Protein AF-A0A9Q7R6M8-F1 (afdb_monomer)

pLDDT: mean 87.42, std 13.55, range [37.91, 98.31]

Sequence (94 aa):
MNTPETAAHYVPLKSNISRPGVFFINANASPEALHEAAEQRMRTAANLLETLCCLNFSHGDVKDIPHIIDVLYVLTQDGCDLLEAAKWRAAAEA

Radius of gyration: 17.21 Å; Cα contacts (8 Å, |Δi|>4): 84; chains: 1; bounding box: 46×25×46 Å

Nearest PDB structures (foldseek):
  2q13-assembly1_A-2  TM=6.723E-01  e=6.798E+00  Homo sapiens
  7nk7-assembly1_G  TM=5.580E-01  e=6.394E+00  Mycolicibacterium smegmatis MC2 155

Structure (mmCIF, N/CA/C/O backbone):
data_AF-A0A9Q7R6M8-F1
#
_entry.id   AF-A0A9Q7R6M8-F1
#
loop_
_atom_site.group_PDB
_atom_site.id
_atom_site.type_symbol
_atom_site.label_atom_id
_atom_site.label_alt_id
_atom_site.label_comp_id
_atom_site.label_asym_id
_atom_site.label_entity_id
_atom_site.label_seq_id
_atom_site.pdbx_PDB_ins_code
_atom_site.Cartn_x
_atom_site.Cartn_y
_atom_site.Cartn_z
_atom_site.occupancy
_atom_site.B_iso_or_equiv
_atom_site.auth_seq_id
_atom_site.auth_comp_id
_atom_site.auth_asym_id
_atom_site.auth_atom_id
_atom_site.pdbx_PDB_model_num
ATOM 1 N N . MET A 1 1 ? -27.151 -19.962 23.558 1.00 37.91 1 MET A N 1
ATOM 2 C CA . MET A 1 1 ? -26.046 -19.019 23.829 1.00 37.91 1 MET A CA 1
ATOM 3 C C . MET A 1 1 ? -25.617 -18.459 22.489 1.00 37.91 1 MET A C 1
ATOM 5 O O . MET A 1 1 ? -24.878 -19.127 21.787 1.00 37.91 1 MET A O 1
ATOM 9 N N . ASN A 1 2 ? -26.158 -17.303 22.102 1.00 43.22 2 ASN A N 1
ATOM 10 C CA . ASN A 1 2 ? -25.798 -16.627 20.857 1.00 43.22 2 ASN A CA 1
ATOM 11 C C . ASN A 1 2 ? -24.981 -15.402 21.262 1.00 43.22 2 ASN A C 1
ATOM 13 O O . ASN A 1 2 ? -25.546 -14.363 21.592 1.00 43.22 2 ASN A O 1
ATOM 17 N N . THR A 1 3 ? -23.664 -15.551 21.352 1.00 49.09 3 THR A N 1
ATOM 18 C CA . THR A 1 3 ? -22.769 -14.393 21.367 1.00 49.09 3 THR A CA 1
ATOM 19 C C . THR A 1 3 ? -22.899 -13.705 20.010 1.00 49.09 3 THR A C 1
ATOM 21 O O . THR A 1 3 ? -22.843 -14.407 19.000 1.00 49.09 3 THR A O 1
ATOM 24 N N . PRO A 1 4 ? -23.108 -12.379 19.944 1.00 53.50 4 PRO A N 1
ATOM 25 C CA . PRO A 1 4 ? -23.042 -11.684 18.673 1.00 53.50 4 PRO A CA 1
ATOM 26 C C . PRO A 1 4 ? -21.596 -11.816 18.198 1.00 53.50 4 PRO A C 1
ATOM 28 O O . PRO A 1 4 ? -20.694 -11.240 18.802 1.00 53.50 4 PRO A O 1
ATOM 31 N N . GLU A 1 5 ? -21.352 -12.630 17.171 1.00 56.97 5 GLU A N 1
ATOM 32 C CA . GLU A 1 5 ? -20.136 -12.489 16.379 1.00 56.97 5 GLU A CA 1
ATOM 33 C C . GLU A 1 5 ? -20.099 -11.028 15.949 1.00 56.97 5 GLU A C 1
ATOM 35 O O . GLU A 1 5 ? -20.995 -10.560 15.244 1.00 56.97 5 GLU A O 1
ATOM 40 N N . THR A 1 6 ? -19.124 -10.276 16.450 1.00 58.97 6 THR A N 1
ATOM 41 C CA . THR A 1 6 ? -18.864 -8.910 16.012 1.00 58.97 6 THR A CA 1
ATOM 42 C C . THR A 1 6 ? -18.646 -8.982 14.506 1.00 58.97 6 THR A C 1
ATOM 44 O O . THR A 1 6 ? -17.579 -9.407 14.068 1.00 58.97 6 THR A O 1
ATOM 47 N N . ALA A 1 7 ? -19.682 -8.679 13.716 1.00 68.50 7 ALA A N 1
ATOM 48 C CA . ALA A 1 7 ? -19.657 -8.873 12.274 1.00 68.50 7 ALA A CA 1
ATOM 49 C C . ALA A 1 7 ? -18.399 -8.201 11.717 1.00 68.50 7 ALA A C 1
ATOM 51 O O . ALA A 1 7 ? -18.162 -7.012 11.955 1.00 68.50 7 ALA A O 1
ATOM 52 N N . ALA A 1 8 ? -17.543 -8.988 11.067 1.00 70.81 8 ALA A N 1
ATOM 53 C CA . ALA A 1 8 ? -16.274 -8.501 10.561 1.00 70.81 8 ALA A CA 1
ATOM 54 C C . ALA A 1 8 ? -16.528 -7.336 9.593 1.00 70.81 8 ALA A C 1
ATOM 56 O O . ALA A 1 8 ? -17.232 -7.480 8.591 1.00 70.81 8 ALA A O 1
ATOM 57 N N . HIS A 1 9 ? -15.999 -6.159 9.928 1.00 87.25 9 HIS A N 1
ATOM 58 C CA . HIS A 1 9 ? -16.178 -4.960 9.124 1.00 87.25 9 HIS A CA 1
ATOM 59 C C . HIS A 1 9 ? -15.127 -4.954 8.013 1.00 87.25 9 HIS A C 1
ATOM 61 O O . HIS A 1 9 ? -13.987 -4.541 8.222 1.00 87.25 9 HIS A O 1
ATOM 67 N N . TYR A 1 10 ? -15.497 -5.462 6.839 1.00 92.50 10 TYR A N 1
ATOM 68 C CA . TYR A 1 10 ? -14.613 -5.504 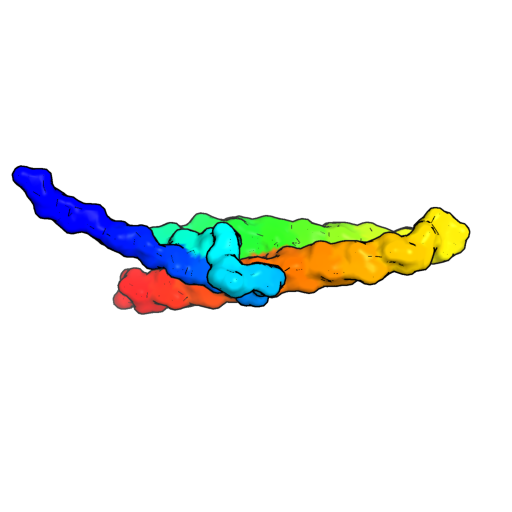5.679 1.00 92.50 10 TYR A CA 1
ATOM 69 C C . TYR A 1 10 ? -14.778 -4.262 4.808 1.00 92.50 10 TYR A C 1
ATOM 71 O O . TYR A 1 10 ? -15.876 -3.958 4.342 1.00 92.50 10 T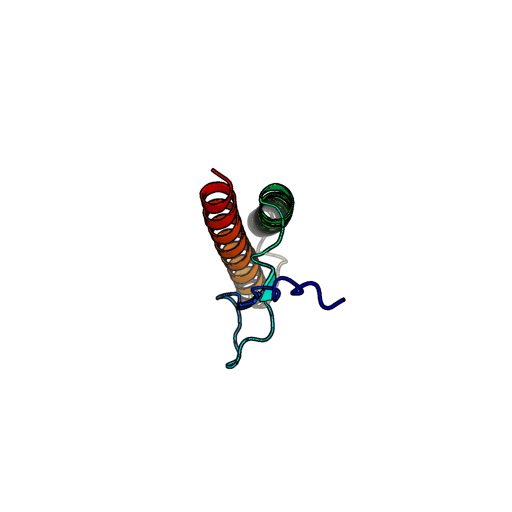YR A O 1
ATOM 79 N N . VAL A 1 11 ? -13.671 -3.565 4.552 1.00 92.56 11 VAL A N 1
ATOM 80 C CA . VAL A 1 11 ? -13.634 -2.371 3.697 1.00 92.56 11 VAL A CA 1
ATOM 81 C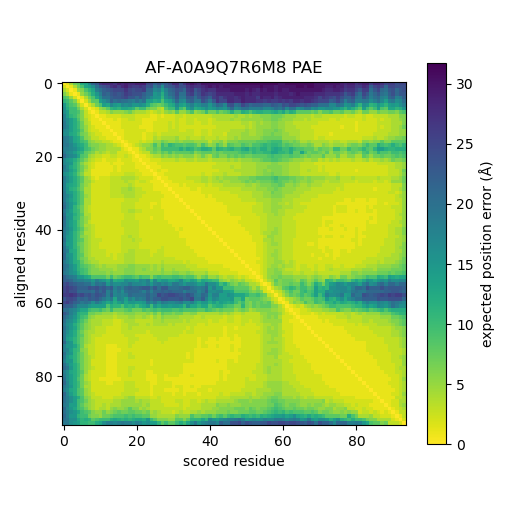 C . VAL A 1 11 ? -12.858 -2.704 2.423 1.00 92.56 11 VAL A C 1
ATOM 83 O O . VAL A 1 11 ? -11.732 -3.186 2.530 1.00 92.56 11 VAL A O 1
ATOM 86 N N . PRO A 1 12 ? -13.419 -2.499 1.218 1.00 95.00 12 PRO A N 1
ATOM 87 C CA . PRO A 1 12 ? -12.706 -2.798 -0.019 1.00 95.00 12 PRO A CA 1
ATOM 88 C C . PRO A 1 12 ? -11.503 -1.864 -0.193 1.00 95.00 12 PRO A C 1
ATOM 90 O O . PRO A 1 12 ? -11.607 -0.663 0.059 1.00 95.00 12 PRO A O 1
ATOM 93 N N . LEU A 1 13 ? -10.383 -2.405 -0.675 1.00 95.69 13 LEU A N 1
ATOM 94 C CA . LEU A 1 13 ? -9.215 -1.610 -1.066 1.00 95.69 13 LEU A CA 1
ATOM 95 C C . LEU A 1 13 ? -9.556 -0.685 -2.238 1.00 95.69 13 LEU A C 1
ATOM 97 O O . LEU A 1 13 ? -10.292 -1.072 -3.154 1.00 95.69 13 LEU A O 1
ATOM 101 N N . LYS A 1 14 ? -9.000 0.528 -2.255 1.00 94.88 14 LYS A N 1
ATOM 102 C CA . LYS A 1 14 ? -9.220 1.485 -3.352 1.00 94.88 14 LYS A CA 1
ATOM 103 C C . LYS A 1 14 ? -8.495 1.089 -4.636 1.00 94.88 14 LYS A C 1
ATOM 105 O O . LYS A 1 14 ? -8.898 1.531 -5.706 1.00 94.88 14 LYS A O 1
ATOM 110 N N . SER A 1 15 ? -7.473 0.242 -4.533 1.00 94.50 15 SER A N 1
ATOM 111 C CA . SER A 1 15 ? -6.723 -0.328 -5.658 1.00 94.50 15 SER A CA 1
ATOM 112 C C . SER A 1 15 ? -7.517 -1.360 -6.476 1.00 94.50 15 SER A C 1
ATOM 114 O O . SER A 1 15 ? -7.072 -1.760 -7.551 1.00 94.50 15 SER A O 1
ATOM 116 N N . ASN A 1 16 ? -8.699 -1.796 -6.010 1.00 93.44 16 ASN A N 1
ATOM 117 C CA . ASN A 1 16 ? -9.552 -2.721 -6.758 1.00 93.44 16 ASN A CA 1
ATOM 118 C C . ASN A 1 16 ? -9.923 -2.150 -8.139 1.00 93.44 16 ASN A C 1
ATOM 120 O O . ASN A 1 16 ? -10.545 -1.094 -8.246 1.00 93.44 16 ASN A O 1
ATOM 124 N N . ILE A 1 17 ? -9.625 -2.911 -9.194 1.00 89.31 17 ILE A N 1
ATOM 125 C CA . ILE A 1 17 ? -9.978 -2.557 -10.578 1.00 89.31 17 ILE A CA 1
ATOM 126 C C . ILE A 1 17 ? -11.459 -2.859 -10.866 1.00 89.31 17 ILE A C 1
ATOM 128 O O . ILE A 1 17 ? -12.124 -2.126 -11.598 1.00 89.31 17 ILE A O 1
ATOM 132 N N . SER A 1 18 ? -12.001 -3.937 -10.292 1.00 87.94 18 SER A N 1
ATOM 133 C CA . SER A 1 18 ? -13.377 -4.380 -10.535 1.00 87.94 18 SER A CA 1
ATOM 134 C C . SER A 1 18 ? -14.388 -3.741 -9.582 1.00 87.94 18 SER A C 1
ATOM 136 O O . SER A 1 18 ? -14.079 -3.417 -8.434 1.00 87.94 18 SER A O 1
ATOM 138 N N . ARG A 1 19 ? -15.643 -3.633 -10.042 1.00 88.25 19 ARG A N 1
ATOM 139 C CA . ARG A 1 19 ? -16.801 -3.353 -9.183 1.00 88.25 19 ARG A CA 1
ATOM 140 C C . ARG A 1 19 ? -17.817 -4.503 -9.265 1.00 88.25 19 ARG A C 1
ATOM 142 O O . ARG A 1 19 ? -18.271 -4.794 -10.370 1.00 88.25 19 ARG A O 1
ATOM 149 N N . PRO A 1 20 ? -18.199 -5.119 -8.129 1.00 85.75 20 PRO A N 1
ATOM 150 C CA . PRO A 1 20 ? -17.706 -4.846 -6.772 1.00 85.75 20 PRO A CA 1
ATOM 151 C C . PRO A 1 20 ? -16.219 -5.225 -6.595 1.00 85.75 20 PRO A C 1
ATOM 153 O O . PRO A 1 20 ? -15.694 -6.070 -7.322 1.00 85.75 20 PRO A O 1
ATOM 156 N N . GLY A 1 21 ? -15.529 -4.547 -5.671 1.00 89.06 21 GLY A N 1
ATOM 157 C CA . GLY A 1 21 ? -14.138 -4.864 -5.327 1.00 89.06 21 GLY A CA 1
ATOM 158 C C . GLY A 1 21 ? -14.037 -6.232 -4.652 1.00 89.06 21 GLY A C 1
ATOM 159 O O . GLY A 1 21 ? -15.000 -6.676 -4.029 1.00 89.06 21 GLY A O 1
ATOM 160 N N . VAL A 1 22 ? -12.895 -6.905 -4.797 1.00 93.88 22 VAL A N 1
ATOM 161 C CA . VAL A 1 22 ? -12.694 -8.289 -4.323 1.00 93.88 22 VAL A CA 1
ATOM 162 C C . VAL A 1 22 ? -11.631 -8.408 -3.233 1.00 93.88 22 VAL A C 1
ATOM 164 O O . VAL A 1 22 ? -11.641 -9.380 -2.482 1.00 93.88 22 VAL A O 1
ATOM 167 N N . PHE A 1 23 ? -10.747 -7.417 -3.102 1.00 94.62 23 PHE A N 1
ATOM 168 C CA . PHE A 1 23 ? -9.771 -7.349 -2.017 1.00 94.62 23 PHE A CA 1
ATOM 169 C C . PHE A 1 23 ? -10.237 -6.398 -0.919 1.00 94.62 23 PHE A C 1
ATOM 171 O O . PHE A 1 23 ? -10.639 -5.265 -1.201 1.00 94.62 23 PHE A O 1
ATOM 178 N N . PHE A 1 24 ? -10.163 -6.856 0.330 1.00 95.81 24 PHE A N 1
ATOM 179 C CA . PHE A 1 24 ? -10.723 -6.165 1.487 1.00 95.81 24 PHE A CA 1
ATOM 180 C C . PHE A 1 24 ? -9.735 -6.103 2.649 1.00 95.81 24 PHE A C 1
ATOM 182 O O . PHE A 1 24 ? -8.975 -7.039 2.892 1.00 95.81 24 PHE A O 1
ATOM 189 N N . ILE A 1 25 ? -9.822 -5.021 3.416 1.00 95.50 25 ILE A N 1
ATOM 190 C CA . ILE A 1 25 ? -9.204 -4.867 4.728 1.00 95.50 25 ILE A CA 1
ATOM 191 C C . ILE A 1 25 ? -10.201 -5.353 5.777 1.00 95.50 25 ILE A C 1
ATOM 193 O O . ILE A 1 25 ? -11.348 -4.905 5.791 1.00 95.50 25 ILE A O 1
ATOM 197 N N . ASN A 1 26 ? -9.764 -6.227 6.685 1.00 94.88 26 ASN A N 1
ATOM 198 C CA . ASN A 1 26 ? -10.499 -6.482 7.922 1.00 94.88 26 ASN A CA 1
ATOM 199 C C . ASN A 1 26 ? -10.314 -5.281 8.855 1.00 94.88 26 ASN A C 1
ATOM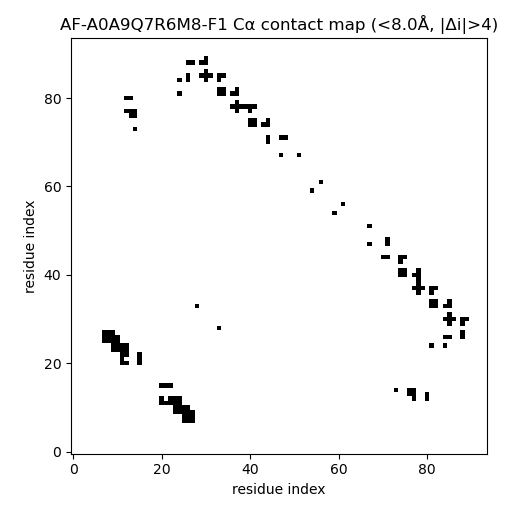 201 O O . ASN A 1 26 ? -9.323 -5.209 9.579 1.00 94.88 26 ASN A O 1
ATOM 205 N N . ALA A 1 27 ? -11.254 -4.340 8.847 1.00 89.31 27 ALA A N 1
ATOM 206 C CA . ALA A 1 27 ? -11.155 -3.158 9.688 1.00 89.31 27 ALA A CA 1
ATOM 207 C C . ALA A 1 27 ? -11.236 -3.503 11.179 1.00 89.31 27 ALA A C 1
ATOM 209 O O . ALA A 1 27 ? -10.819 -2.691 11.976 1.00 89.31 27 ALA A O 1
ATOM 210 N N . ASN A 1 28 ? -11.713 -4.683 11.588 1.00 91.00 28 ASN A N 1
ATOM 211 C CA . ASN A 1 28 ? -11.725 -5.078 13.002 1.00 91.00 28 ASN A CA 1
ATOM 212 C C . ASN A 1 28 ? -10.389 -5.676 13.488 1.00 91.00 28 ASN A C 1
ATOM 214 O O . ASN A 1 28 ? -10.315 -6.118 14.632 1.00 91.00 28 ASN A O 1
ATOM 218 N N . ALA A 1 29 ? -9.357 -5.742 12.639 1.00 92.94 29 ALA A N 1
ATOM 219 C CA . ALA A 1 29 ? -8.022 -6.164 13.057 1.00 92.94 29 ALA A CA 1
ATOM 220 C C . ALA A 1 29 ? -7.402 -5.164 14.052 1.00 92.94 29 ALA A C 1
ATOM 222 O O . ALA A 1 29 ? -7.792 -3.993 14.085 1.00 92.94 29 ALA A O 1
ATOM 223 N N . SER A 1 30 ? -6.437 -5.626 14.857 1.00 94.00 30 SER A N 1
ATOM 224 C CA . SER A 1 30 ? -5.760 -4.747 15.815 1.00 94.00 30 SER A CA 1
ATOM 225 C C . SER A 1 30 ? -4.976 -3.645 15.087 1.00 94.00 30 SER A C 1
ATOM 227 O O . SER A 1 30 ? -4.506 -3.872 13.960 1.00 94.00 30 SER A O 1
ATOM 229 N N . PRO A 1 31 ? -4.810 -2.458 15.697 1.00 93.94 31 PRO A N 1
ATOM 230 C CA . PRO A 1 31 ? -4.026 -1.380 15.102 1.00 93.94 31 PRO A CA 1
ATOM 231 C C . PRO A 1 31 ? -2.601 -1.813 14.728 1.00 93.94 31 PRO A C 1
ATOM 233 O O . PRO A 1 31 ? -2.101 -1.407 13.680 1.00 93.94 31 PRO A O 1
ATOM 236 N N . GLU A 1 32 ? -1.972 -2.680 15.527 1.00 95.06 32 GLU A N 1
ATOM 237 C CA . GLU A 1 32 ? -0.624 -3.205 15.279 1.00 95.06 32 GLU A CA 1
ATOM 238 C C . GLU A 1 32 ? -0.585 -4.087 14.032 1.00 95.06 32 GLU A C 1
ATOM 240 O O . GLU A 1 32 ? 0.282 -3.901 13.185 1.00 95.06 32 GLU A O 1
ATOM 245 N N . ALA A 1 33 ? -1.547 -5.003 13.875 1.00 96.19 33 ALA A N 1
ATOM 246 C CA . ALA A 1 33 ? -1.611 -5.882 12.708 1.00 96.19 33 ALA A CA 1
ATOM 247 C C . ALA A 1 33 ? -1.875 -5.094 11.412 1.00 96.19 33 ALA A C 1
ATOM 249 O O . ALA A 1 33 ? -1.300 -5.390 10.362 1.00 96.19 33 ALA A O 1
ATOM 250 N N . LEU A 1 34 ? -2.729 -4.065 11.480 1.00 96.06 34 LEU A N 1
ATOM 251 C CA . LEU A 1 34 ? -2.971 -3.152 10.358 1.00 96.06 34 LEU A CA 1
ATOM 252 C C . LEU A 1 34 ? -1.714 -2.340 10.018 1.00 96.06 34 LEU A C 1
ATOM 254 O O . LEU A 1 34 ? -1.395 -2.168 8.840 1.00 96.06 34 LEU A O 1
ATOM 258 N N . HIS A 1 35 ? -0.985 -1.878 11.037 1.00 96.56 35 HIS A N 1
ATOM 259 C CA . HIS A 1 35 ? 0.261 -1.139 10.867 1.00 96.56 35 HIS A CA 1
ATOM 260 C C . HIS A 1 35 ? 1.377 -2.001 10.266 1.00 96.56 35 HIS A C 1
ATOM 262 O O . HIS A 1 35 ? 2.000 -1.576 9.298 1.00 96.56 35 HIS A O 1
ATOM 268 N N . GLU A 1 36 ? 1.590 -3.218 10.770 1.00 97.44 36 GLU A N 1
ATOM 269 C CA . GLU A 1 36 ? 2.588 -4.160 10.246 1.00 97.44 36 GLU A CA 1
ATOM 270 C C . GLU A 1 36 ? 2.310 -4.493 8.774 1.00 97.44 36 GLU A C 1
ATOM 272 O O . GLU A 1 36 ? 3.207 -4.454 7.926 1.00 97.44 36 GLU A O 1
ATOM 277 N N . ALA A 1 37 ? 1.042 -4.743 8.432 1.00 97.38 37 ALA A N 1
ATOM 278 C CA . ALA A 1 37 ? 0.645 -4.965 7.048 1.00 97.38 37 ALA A CA 1
ATOM 279 C C . ALA A 1 37 ? 0.941 -3.737 6.172 1.00 97.38 37 ALA A C 1
ATOM 281 O O . ALA A 1 37 ? 1.488 -3.884 5.074 1.00 97.38 37 ALA A O 1
ATOM 282 N N . ALA A 1 38 ? 0.609 -2.532 6.646 1.00 97.94 38 ALA A N 1
ATOM 283 C CA . ALA A 1 38 ? 0.888 -1.294 5.927 1.00 97.94 38 ALA A CA 1
ATOM 284 C C . ALA A 1 38 ? 2.391 -1.082 5.710 1.00 97.94 38 ALA A C 1
ATOM 286 O O . ALA A 1 38 ? 2.821 -0.803 4.589 1.00 97.94 38 ALA A O 1
ATOM 287 N N . GLU A 1 39 ? 3.191 -1.259 6.763 1.00 98.12 39 GLU A N 1
ATOM 288 C CA . GLU A 1 39 ? 4.645 -1.145 6.718 1.00 98.12 39 GLU A CA 1
ATOM 289 C C . GLU A 1 39 ? 5.227 -2.099 5.678 1.00 98.12 39 GLU A C 1
ATOM 291 O O . GLU A 1 39 ? 6.034 -1.685 4.842 1.00 98.12 39 GLU A O 1
ATOM 296 N N . GLN A 1 40 ? 4.765 -3.350 5.658 1.00 98.12 40 GLN A N 1
ATOM 297 C CA . GLN A 1 40 ? 5.234 -4.331 4.691 1.00 98.12 40 GLN A CA 1
ATOM 298 C C . GLN A 1 40 ? 4.946 -3.907 3.245 1.00 98.12 40 GLN A C 1
ATOM 300 O O . GLN A 1 40 ? 5.807 -4.075 2.375 1.00 98.12 40 GLN A O 1
ATOM 305 N N . ARG A 1 41 ? 3.763 -3.346 2.955 1.00 97.94 41 ARG A N 1
ATOM 306 C CA . ARG A 1 41 ? 3.430 -2.849 1.604 1.00 97.94 41 ARG A CA 1
ATOM 307 C C . ARG A 1 41 ? 4.326 -1.679 1.216 1.00 97.94 41 ARG A C 1
ATOM 309 O O . ARG A 1 41 ? 4.918 -1.700 0.138 1.00 97.94 41 ARG A O 1
ATOM 316 N N . MET A 1 42 ? 4.477 -0.709 2.113 1.00 98.31 42 MET A N 1
ATOM 317 C CA . MET A 1 42 ? 5.295 0.481 1.874 1.00 98.31 42 MET A CA 1
ATOM 318 C C . MET A 1 42 ? 6.772 0.130 1.683 1.00 98.31 42 MET A C 1
ATOM 320 O O . MET A 1 42 ? 7.415 0.640 0.769 1.00 98.31 42 MET A O 1
ATOM 324 N N . ARG A 1 43 ? 7.303 -0.797 2.485 1.00 97.88 43 ARG A N 1
ATOM 325 C CA . ARG A 1 43 ? 8.682 -1.279 2.360 1.00 97.88 43 ARG A CA 1
ATOM 326 C C . ARG A 1 43 ? 8.896 -2.059 1.067 1.00 97.88 43 ARG A C 1
ATOM 328 O O . ARG A 1 43 ? 9.907 -1.869 0.402 1.00 97.88 43 ARG A O 1
ATOM 335 N N . THR A 1 44 ? 7.929 -2.887 0.670 1.00 98.06 44 THR A N 1
ATOM 336 C CA . THR A 1 44 ? 7.981 -3.598 -0.618 1.00 98.06 44 THR A CA 1
ATOM 337 C C . THR A 1 44 ? 7.980 -2.613 -1.789 1.00 98.06 44 THR A C 1
ATOM 339 O O . THR A 1 44 ? 8.784 -2.764 -2.706 1.00 98.06 44 THR A O 1
ATOM 342 N N . ALA A 1 45 ? 7.139 -1.574 -1.738 1.00 97.94 45 ALA A N 1
ATOM 343 C CA . ALA A 1 45 ? 7.121 -0.516 -2.746 1.00 97.94 45 ALA A CA 1
ATOM 344 C C . ALA A 1 45 ? 8.455 0.247 -2.796 1.00 97.94 45 ALA A C 1
ATOM 346 O 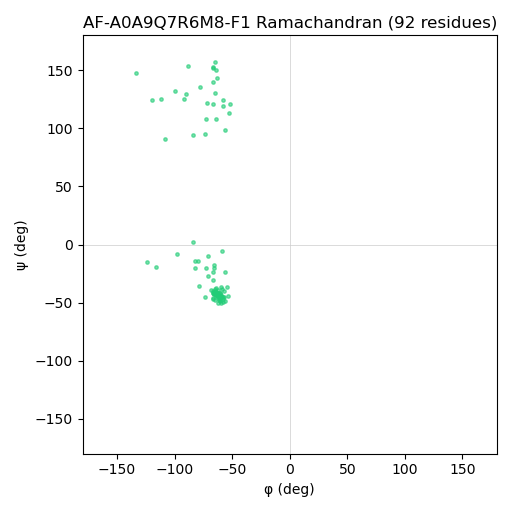O . ALA A 1 45 ? 9.000 0.453 -3.875 1.00 97.94 45 ALA A O 1
ATOM 347 N N . ALA A 1 46 ? 9.020 0.608 -1.641 1.00 97.00 46 ALA A N 1
ATOM 348 C CA . ALA A 1 46 ? 10.314 1.285 -1.566 1.00 97.00 46 ALA A CA 1
ATOM 349 C C . ALA A 1 46 ? 11.445 0.437 -2.173 1.00 97.00 46 ALA A C 1
ATOM 351 O O . ALA A 1 46 ? 12.188 0.934 -3.015 1.00 97.00 46 ALA A O 1
ATOM 352 N N . ASN A 1 47 ? 11.520 -0.851 -1.826 1.00 95.69 47 ASN A N 1
ATOM 353 C CA . ASN A 1 47 ? 12.518 -1.773 -2.376 1.00 95.69 47 ASN A CA 1
ATOM 354 C C . ASN A 1 47 ? 12.370 -1.943 -3.900 1.00 95.69 47 ASN A C 1
ATOM 356 O O . ASN A 1 47 ? 13.361 -2.016 -4.630 1.00 95.69 47 ASN A O 1
ATOM 360 N N . LEU A 1 48 ? 11.130 -2.005 -4.399 1.00 94.56 48 LEU A N 1
ATOM 361 C CA . LEU A 1 48 ? 10.860 -2.099 -5.834 1.00 94.56 48 LEU A CA 1
ATOM 362 C C . LEU A 1 48 ? 11.244 -0.804 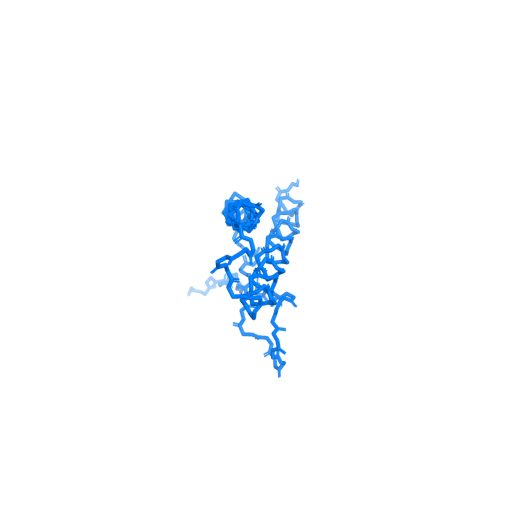-6.567 1.00 94.56 48 LEU A C 1
ATOM 364 O O . LEU A 1 48 ? 11.815 -0.864 -7.654 1.00 94.56 48 LEU A O 1
ATOM 368 N N . LEU A 1 49 ? 10.986 0.359 -5.964 1.00 93.88 49 LEU A N 1
ATOM 369 C CA . LEU A 1 49 ? 11.383 1.653 -6.515 1.00 93.88 49 LEU A CA 1
ATOM 370 C C . LEU A 1 49 ? 12.908 1.813 -6.536 1.00 93.88 49 LEU A C 1
ATOM 372 O O . LEU A 1 49 ? 13.454 2.275 -7.532 1.00 93.88 49 LEU A O 1
ATOM 376 N N . GLU A 1 50 ? 13.601 1.399 -5.475 1.00 91.94 50 GLU A N 1
ATOM 377 C CA . GLU A 1 50 ? 15.066 1.375 -5.435 1.00 91.94 50 GLU A CA 1
ATOM 378 C C . GLU 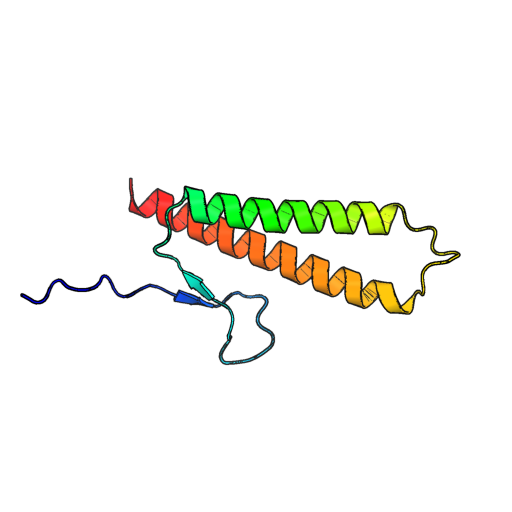A 1 50 ? 15.623 0.482 -6.547 1.00 91.94 50 GLU A C 1
ATOM 380 O O . GLU A 1 50 ? 16.490 0.911 -7.308 1.00 91.94 50 GLU A O 1
ATOM 385 N N . THR A 1 51 ? 15.042 -0.710 -6.720 1.00 88.56 51 THR A N 1
ATOM 386 C CA . THR A 1 51 ? 15.391 -1.610 -7.825 1.00 88.56 51 THR A CA 1
ATOM 387 C C . THR A 1 51 ? 15.220 -0.909 -9.172 1.00 88.56 51 THR A C 1
ATOM 389 O O . THR A 1 51 ? 16.148 -0.921 -9.976 1.00 88.56 51 THR A O 1
ATOM 392 N N . LEU A 1 52 ? 14.081 -0.246 -9.406 1.00 87.19 52 LEU A N 1
ATOM 393 C CA . LEU A 1 52 ? 13.806 0.488 -10.645 1.00 87.19 52 LEU A CA 1
ATOM 394 C C . LEU A 1 52 ? 14.811 1.623 -10.892 1.00 87.19 52 LEU A C 1
ATOM 396 O O . LEU A 1 52 ? 15.277 1.787 -12.016 1.00 87.19 52 LEU A O 1
ATOM 400 N N . CYS A 1 53 ? 15.176 2.380 -9.858 1.00 84.12 53 CYS A N 1
ATOM 401 C CA . CYS A 1 53 ? 16.166 3.455 -9.950 1.00 84.12 53 CYS A CA 1
ATOM 402 C C . CYS A 1 53 ? 17.580 2.937 -10.252 1.00 84.12 53 CYS A C 1
ATOM 404 O O . CYS A 1 53 ? 18.367 3.634 -10.890 1.00 84.12 53 CYS A O 1
ATOM 406 N N . CYS A 1 54 ? 17.911 1.725 -9.802 1.00 81.69 54 CYS A N 1
ATOM 407 C CA . CYS A 1 54 ? 19.191 1.077 -10.080 1.00 81.69 54 CYS A CA 1
ATOM 408 C C . CYS A 1 54 ? 19.246 0.384 -11.450 1.00 81.69 54 CYS A C 1
ATOM 410 O O . CYS A 1 54 ? 20.339 0.035 -11.905 1.00 81.69 54 CYS A O 1
ATOM 412 N N . LEU A 1 55 ? 18.107 0.165 -12.117 1.00 75.88 55 LEU A N 1
ATOM 413 C CA . LEU A 1 55 ? 18.093 -0.447 -13.441 1.00 75.88 55 LEU A CA 1
ATOM 414 C C . LEU A 1 55 ? 18.757 0.484 -14.456 1.00 75.88 55 LEU A C 1
ATOM 416 O O . LEU A 1 55 ? 18.319 1.602 -14.719 1.00 75.88 55 LEU A O 1
ATOM 420 N N . ASN A 1 56 ? 19.811 -0.021 -15.090 1.00 64.62 56 ASN A N 1
ATOM 421 C CA . ASN A 1 56 ? 20.338 0.604 -16.285 1.00 64.62 56 ASN A CA 1
ATOM 422 C C . ASN A 1 56 ? 19.354 0.333 -17.437 1.00 64.62 56 ASN A C 1
ATOM 424 O O . ASN A 1 56 ? 19.271 -0.795 -17.933 1.00 64.62 56 ASN A O 1
ATOM 428 N N . PHE A 1 57 ? 18.618 1.362 -17.866 1.00 65.19 57 PHE A N 1
ATOM 429 C CA . PHE A 1 57 ? 17.635 1.291 -18.960 1.00 65.19 57 PHE A CA 1
ATOM 43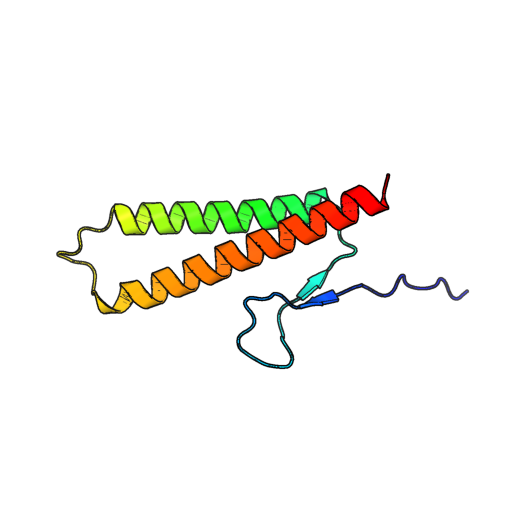0 C C . PHE A 1 57 ? 18.229 0.840 -20.307 1.00 65.19 57 PHE A C 1
ATOM 432 O O . PHE A 1 57 ? 17.492 0.604 -21.256 1.00 65.19 57 PHE A O 1
ATOM 439 N N . SER A 1 58 ? 19.551 0.663 -20.393 1.00 64.69 58 SER A N 1
ATOM 440 C CA . SER A 1 58 ? 20.219 0.015 -21.524 1.00 64.69 58 SER A CA 1
ATOM 441 C C . SER A 1 58 ? 19.905 -1.481 -21.675 1.00 64.69 58 SER A C 1
ATOM 443 O O . SER A 1 58 ? 20.073 -2.006 -22.770 1.00 64.69 58 SER A O 1
ATOM 445 N N . HIS A 1 59 ? 19.504 -2.178 -20.600 1.00 62.19 59 HIS A N 1
ATOM 446 C CA . HIS A 1 59 ? 19.211 -3.626 -20.616 1.00 62.19 59 HIS A CA 1
ATOM 447 C C . HIS A 1 59 ? 17.801 -3.985 -20.125 1.00 62.19 59 HIS A C 1
ATOM 449 O O . HIS A 1 59 ? 17.361 -5.113 -20.335 1.00 62.19 59 HIS A O 1
ATOM 455 N N . GLY A 1 60 ? 17.107 -3.059 -19.458 1.00 64.81 60 GLY A N 1
ATOM 456 C CA . GLY A 1 60 ? 15.706 -3.238 -19.078 1.00 64.81 60 GLY A CA 1
ATOM 457 C C . GLY A 1 60 ? 14.792 -3.001 -20.276 1.00 64.81 60 GLY A C 1
ATOM 458 O O . GLY A 1 60 ? 14.982 -2.033 -21.012 1.00 64.81 60 GLY A O 1
ATOM 459 N N . ASP A 1 61 ? 13.801 -3.867 -20.479 1.00 75.62 61 ASP A N 1
ATOM 460 C CA . ASP A 1 61 ? 12.811 -3.632 -21.520 1.00 75.62 61 ASP A CA 1
ATOM 461 C C . ASP A 1 61 ? 11.899 -2.479 -21.080 1.00 75.62 61 ASP A C 1
ATOM 463 O O . ASP A 1 61 ? 11.262 -2.529 -20.029 1.00 75.62 61 ASP A O 1
ATOM 467 N N . VAL A 1 62 ? 11.838 -1.411 -21.877 1.00 78.25 62 VAL A N 1
ATOM 468 C CA . VAL A 1 62 ? 11.024 -0.216 -21.586 1.00 78.25 62 VAL A CA 1
ATOM 469 C C . VAL A 1 62 ? 9.546 -0.584 -21.387 1.00 78.25 62 VAL A C 1
ATOM 471 O O . VAL A 1 62 ? 8.827 0.119 -20.675 1.00 78.25 62 VAL A O 1
ATOM 474 N N . LYS A 1 63 ? 9.097 -1.715 -21.950 1.00 82.88 63 LYS A N 1
ATOM 475 C CA . LYS A 1 63 ? 7.743 -2.248 -21.750 1.00 82.88 63 LYS A CA 1
ATOM 476 C C . LYS A 1 63 ? 7.453 -2.694 -20.311 1.00 82.88 63 LYS A C 1
ATOM 478 O O . LYS A 1 63 ? 6.285 -2.787 -19.949 1.00 82.88 63 LYS A O 1
ATOM 483 N N . ASP A 1 64 ? 8.479 -2.955 -19.502 1.00 84.94 64 ASP A N 1
ATOM 484 C CA . ASP A 1 64 ? 8.314 -3.412 -18.120 1.00 84.94 64 ASP A CA 1
ATOM 485 C C . ASP A 1 64 ? 8.050 -2.236 -17.165 1.00 84.94 64 ASP A C 1
ATOM 487 O O . ASP A 1 64 ? 7.480 -2.423 -16.091 1.00 84.94 64 ASP A O 1
ATOM 491 N N . ILE A 1 65 ? 8.398 -1.004 -17.565 1.00 86.44 65 ILE A N 1
ATOM 492 C CA . ILE A 1 65 ? 8.242 0.195 -16.727 1.00 86.44 65 ILE A CA 1
ATOM 493 C C . ILE A 1 65 ? 6.775 0.423 -16.326 1.00 86.44 65 ILE A C 1
ATOM 495 O O . ILE A 1 65 ? 6.532 0.555 -15.127 1.00 86.44 65 ILE A O 1
ATOM 499 N N . PRO A 1 66 ? 5.779 0.427 -17.239 1.00 89.44 66 PRO A N 1
ATOM 500 C CA . PRO A 1 66 ? 4.377 0.588 -16.849 1.00 89.44 66 PRO A CA 1
ATOM 501 C C . PRO A 1 66 ? 3.908 -0.477 -15.853 1.00 89.44 66 PRO A C 1
ATOM 503 O O . PRO A 1 66 ? 3.246 -0.144 -14.879 1.00 89.44 66 PRO A O 1
ATOM 506 N N . HIS A 1 67 ? 4.322 -1.735 -16.031 1.00 91.06 67 HIS A N 1
ATOM 507 C CA . HIS A 1 67 ? 3.966 -2.821 -15.117 1.00 91.06 67 HIS A CA 1
ATOM 508 C C . HIS A 1 67 ? 4.564 -2.630 -13.718 1.00 91.06 67 HIS A C 1
ATOM 510 O O . HIS A 1 67 ? 3.889 -2.870 -12.718 1.00 91.06 67 HIS A O 1
ATOM 516 N N . ILE A 1 68 ? 5.813 -2.165 -13.627 1.00 92.25 68 ILE A N 1
ATOM 517 C CA . ILE A 1 68 ? 6.454 -1.853 -12.343 1.00 92.25 68 ILE A CA 1
ATOM 518 C C . ILE A 1 68 ? 5.749 -0.671 -11.668 1.00 92.25 68 ILE A C 1
ATOM 520 O O . ILE A 1 68 ? 5.492 -0.718 -10.465 1.00 92.25 68 ILE A O 1
ATOM 524 N N . ILE A 1 69 ? 5.398 0.367 -12.432 1.00 92.56 69 ILE A N 1
ATOM 525 C CA . ILE A 1 69 ? 4.649 1.523 -11.927 1.00 92.56 69 ILE A CA 1
ATOM 526 C C . ILE A 1 69 ? 3.264 1.107 -11.418 1.00 92.56 69 ILE A C 1
ATOM 528 O O . ILE A 1 69 ? 2.873 1.547 -10.338 1.00 92.56 69 ILE A O 1
ATOM 532 N N . ASP A 1 70 ? 2.556 0.226 -12.125 1.00 94.38 70 ASP A N 1
ATOM 533 C CA . ASP A 1 70 ? 1.254 -0.291 -11.689 1.00 94.38 70 ASP A CA 1
ATOM 534 C C . ASP A 1 70 ? 1.365 -1.031 -10.347 1.00 94.38 70 ASP A C 1
ATOM 536 O O . ASP A 1 70 ? 0.571 -0.798 -9.434 1.00 94.38 70 ASP A O 1
ATOM 540 N N . VAL A 1 71 ? 2.385 -1.882 -10.183 1.00 96.19 71 VAL A N 1
ATOM 541 C CA . VAL A 1 71 ? 2.630 -2.591 -8.916 1.00 96.19 71 VAL A CA 1
ATOM 542 C C . VAL A 1 71 ? 2.973 -1.613 -7.792 1.00 96.19 71 VAL A C 1
ATOM 544 O O . VAL A 1 71 ? 2.438 -1.742 -6.689 1.00 96.19 71 VAL A O 1
ATOM 547 N N . LEU A 1 72 ? 3.827 -0.619 -8.057 1.00 96.69 72 LEU A N 1
ATOM 548 C CA . LEU A 1 72 ? 4.156 0.432 -7.091 1.00 96.69 72 LEU A CA 1
ATOM 549 C C . LEU A 1 72 ? 2.902 1.191 -6.650 1.00 96.69 72 LEU A C 1
ATOM 551 O O . LEU A 1 72 ? 2.682 1.360 -5.452 1.00 96.69 72 LEU A O 1
ATOM 555 N N . TYR A 1 73 ? 2.057 1.586 -7.604 1.00 96.25 73 TYR A N 1
ATOM 556 C CA . TYR A 1 73 ? 0.797 2.266 -7.328 1.00 96.25 73 TYR A CA 1
ATOM 557 C C . TYR A 1 73 ? -0.110 1.428 -6.421 1.00 96.25 73 TYR A C 1
ATOM 559 O O . TYR A 1 73 ? -0.569 1.929 -5.394 1.00 96.25 73 TYR A O 1
ATOM 567 N N . VAL A 1 74 ? -0.322 0.147 -6.749 1.00 97.50 74 VAL A N 1
ATOM 568 C CA . VAL A 1 74 ? -1.161 -0.757 -5.946 1.00 97.50 74 VAL A CA 1
ATOM 569 C C . VAL A 1 74 ? -0.606 -0.911 -4.530 1.00 97.50 74 VAL A C 1
ATOM 571 O O . VAL A 1 74 ? -1.347 -0.727 -3.568 1.00 97.50 74 VAL A O 1
ATOM 574 N N . LEU A 1 75 ? 0.696 -1.176 -4.375 1.00 98.00 75 LEU A N 1
ATOM 575 C CA . LEU A 1 75 ? 1.316 -1.348 -3.057 1.00 98.00 75 LEU A CA 1
ATOM 576 C C . LEU A 1 75 ? 1.219 -0.080 -2.200 1.00 98.00 75 LEU A C 1
ATOM 578 O O . LEU A 1 75 ? 0.900 -0.163 -1.014 1.00 98.00 75 LEU A O 1
ATOM 582 N N . THR A 1 76 ? 1.477 1.094 -2.782 1.00 98.06 76 THR A N 1
ATOM 583 C CA . THR A 1 76 ? 1.355 2.370 -2.066 1.00 98.06 76 THR A CA 1
ATOM 584 C C . THR A 1 76 ? -0.096 2.663 -1.691 1.00 98.06 76 THR A C 1
ATOM 586 O O . THR A 1 76 ? -0.361 3.073 -0.561 1.00 98.06 76 THR A O 1
ATOM 589 N N . GLN A 1 77 ? -1.047 2.424 -2.598 1.00 97.69 77 GLN A N 1
ATOM 590 C CA . GLN A 1 77 ? -2.467 2.646 -2.334 1.00 97.69 77 GLN A CA 1
ATOM 591 C C . GLN A 1 77 ? -2.985 1.724 -1.221 1.00 97.69 77 GLN A C 1
ATOM 593 O O . GLN A 1 77 ? -3.659 2.198 -0.304 1.00 97.69 77 GLN A O 1
ATOM 598 N N . ASP A 1 78 ? -2.611 0.444 -1.256 1.00 97.62 78 ASP A N 1
ATOM 599 C CA . ASP A 1 78 ? -2.961 -0.535 -0.226 1.00 97.62 78 ASP A CA 1
ATOM 600 C C . ASP A 1 78 ? -2.354 -0.167 1.131 1.00 97.62 78 ASP A C 1
ATOM 602 O O . ASP A 1 78 ? -3.034 -0.226 2.156 1.00 97.62 78 ASP A O 1
ATOM 606 N N . GLY A 1 79 ? -1.083 0.250 1.146 1.00 97.62 79 GLY A N 1
ATOM 607 C CA . GLY A 1 79 ? -0.413 0.737 2.350 1.00 97.62 79 GLY A CA 1
ATOM 608 C C . GLY A 1 79 ? -1.135 1.938 2.965 1.00 97.62 79 GLY A C 1
ATOM 609 O O . GLY A 1 79 ? -1.388 1.953 4.168 1.00 97.62 79 GLY A O 1
ATOM 610 N N . CYS A 1 80 ? -1.535 2.915 2.148 1.00 97.69 80 CYS A N 1
ATOM 611 C CA . CYS A 1 80 ? -2.316 4.069 2.598 1.00 97.69 80 CYS A CA 1
ATOM 612 C C . CYS A 1 80 ? -3.678 3.665 3.176 1.00 97.6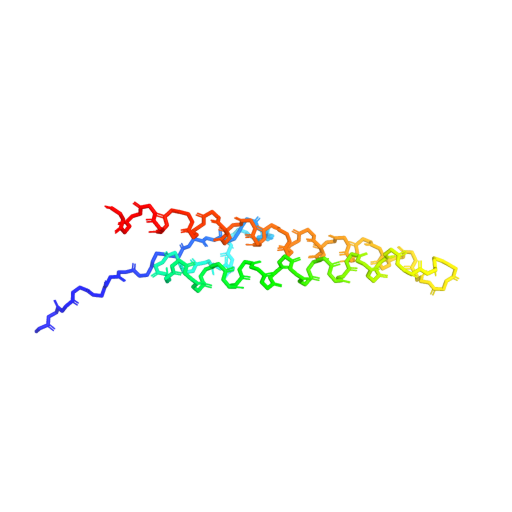9 80 CYS A C 1
ATOM 614 O O . CYS A 1 80 ? -4.057 4.154 4.239 1.00 97.69 80 CYS A O 1
ATOM 616 N N . ASP A 1 81 ? -4.406 2.763 2.515 1.00 97.00 81 ASP A N 1
ATOM 617 C CA . ASP A 1 81 ? -5.710 2.305 2.999 1.00 97.00 81 ASP A CA 1
ATOM 618 C C . ASP A 1 81 ? -5.590 1.550 4.338 1.00 97.00 81 ASP A C 1
ATOM 620 O O . ASP A 1 81 ? -6.420 1.743 5.231 1.00 97.00 81 ASP A O 1
ATOM 624 N N . LEU A 1 82 ? -4.526 0.758 4.522 1.00 97.19 82 LEU A N 1
ATOM 625 C CA . LEU A 1 82 ? -4.216 0.078 5.786 1.00 97.19 82 LEU A CA 1
ATOM 626 C C . LEU A 1 82 ? -3.841 1.059 6.907 1.00 97.19 82 LEU A C 1
ATOM 628 O O . LEU A 1 82 ? -4.315 0.899 8.031 1.00 97.19 82 LEU A O 1
ATOM 632 N N . LEU A 1 83 ? -3.038 2.091 6.619 1.00 96.50 83 LEU A N 1
ATOM 633 C CA . LEU A 1 83 ? -2.689 3.124 7.605 1.00 96.50 83 LEU A CA 1
ATOM 634 C C . LEU A 1 83 ? -3.912 3.915 8.057 1.00 96.50 83 LEU A C 1
ATOM 636 O O . LEU A 1 83 ? -4.045 4.211 9.243 1.00 96.50 83 LEU A O 1
ATOM 640 N N . GLU A 1 84 ? -4.806 4.255 7.131 1.00 95.44 84 GLU A N 1
ATOM 641 C CA . GLU A 1 84 ? -6.061 4.902 7.492 1.00 95.44 84 GLU A CA 1
ATOM 642 C C . GLU A 1 84 ? -6.886 3.978 8.386 1.00 95.44 84 GLU A C 1
ATOM 644 O O . GLU A 1 84 ? -7.259 4.388 9.484 1.00 95.44 84 GLU A O 1
ATOM 649 N N . ALA A 1 85 ? -7.087 2.713 8.000 1.00 93.94 85 ALA A N 1
ATOM 650 C CA . ALA A 1 85 ? -7.789 1.741 8.840 1.00 93.94 85 ALA A CA 1
ATOM 651 C C . ALA A 1 85 ? -7.173 1.629 10.250 1.00 93.94 85 ALA A C 1
ATOM 653 O O . ALA A 1 85 ? -7.910 1.669 11.233 1.00 93.94 85 ALA A O 1
ATOM 654 N N . ALA A 1 86 ? -5.841 1.573 10.366 1.00 94.00 86 ALA A N 1
ATOM 655 C CA . ALA A 1 86 ? -5.144 1.528 11.652 1.00 94.00 86 ALA A CA 1
ATOM 656 C C . ALA A 1 86 ? -5.445 2.760 12.523 1.00 94.00 86 ALA A C 1
ATOM 658 O O . ALA A 1 86 ? -5.733 2.613 13.709 1.00 94.00 86 ALA A O 1
ATOM 659 N N . LYS A 1 87 ? -5.446 3.969 11.940 1.00 92.25 87 LYS A N 1
ATOM 660 C CA . LYS A 1 87 ? -5.791 5.211 12.656 1.00 92.25 87 LYS A CA 1
ATOM 661 C C . LYS A 1 87 ? -7.231 5.197 13.161 1.00 92.25 87 LYS A C 1
ATOM 663 O O . LYS A 1 87 ? -7.467 5.531 14.319 1.00 92.25 87 LYS A O 1
ATOM 668 N N . TRP A 1 88 ? -8.182 4.799 12.313 1.00 90.31 88 TRP A N 1
ATOM 669 C CA . TRP A 1 88 ? -9.592 4.685 12.704 1.00 90.31 88 TRP A CA 1
ATOM 670 C C . TRP A 1 88 ? -9.777 3.692 13.854 1.00 90.31 88 TRP A C 1
ATOM 672 O O . TRP A 1 88 ? -10.590 3.931 14.744 1.00 90.31 88 TRP A O 1
ATOM 682 N N . ARG A 1 89 ? -9.006 2.599 13.861 1.00 89.38 89 ARG A N 1
ATOM 683 C CA . ARG A 1 89 ? -9.045 1.587 14.919 1.00 89.38 89 ARG A CA 1
ATOM 684 C C . ARG A 1 89 ? -8.411 2.028 16.221 1.00 89.38 89 ARG A C 1
ATOM 686 O O . ARG A 1 89 ? -9.061 1.898 17.250 1.00 89.38 89 ARG A O 1
ATOM 693 N N . ALA A 1 90 ? -7.237 2.643 16.166 1.00 87.44 90 ALA A N 1
ATOM 694 C CA . ALA A 1 90 ? -6.614 3.228 17.347 1.00 87.44 90 ALA A CA 1
ATOM 695 C C . ALA A 1 90 ? -7.512 4.300 17.996 1.00 87.44 90 ALA A C 1
ATOM 697 O O . ALA A 1 90 ? -7.612 4.365 19.215 1.00 87.44 90 ALA A O 1
ATOM 698 N N . ALA A 1 91 ? -8.214 5.109 17.191 1.00 86.88 91 ALA A N 1
ATOM 699 C CA . ALA A 1 91 ? -9.148 6.117 17.695 1.00 86.88 91 ALA A CA 1
ATOM 700 C C . ALA A 1 91 ? -10.436 5.528 18.298 1.00 86.88 91 ALA A C 1
ATOM 702 O O . ALA A 1 91 ? -11.047 6.166 19.146 1.00 86.88 91 ALA A O 1
ATOM 703 N N . ALA A 1 92 ? -10.866 4.341 17.861 1.00 81.88 92 ALA A N 1
ATOM 704 C CA . ALA A 1 92 ? -12.046 3.663 18.403 1.00 81.88 92 ALA A CA 1
ATOM 705 C C . ALA A 1 92 ? -11.770 2.927 19.730 1.00 81.88 92 ALA A C 1
ATOM 707 O O . ALA A 1 92 ? -12.715 2.515 20.400 1.00 81.88 92 ALA A O 1
ATOM 708 N N . GLU A 1 93 ? -10.497 2.728 20.078 1.00 74.25 93 GLU A N 1
ATOM 709 C CA . GLU A 1 93 ? -10.042 2.046 21.298 1.00 74.25 93 GLU A CA 1
ATOM 710 C C . GLU A 1 93 ? -9.663 3.018 22.434 1.00 74.25 93 GLU A C 1
ATOM 712 O O . GLU A 1 93 ? -9.428 2.570 23.557 1.00 74.25 93 GLU A O 1
ATOM 717 N N . ALA A 1 94 ? -9.622 4.327 22.151 1.00 63.53 94 ALA A N 1
ATOM 718 C CA . ALA A 1 94 ? -9.332 5.410 23.098 1.00 63.53 94 ALA A CA 1
ATOM 719 C C . ALA A 1 94 ? -10.603 5.974 23.754 1.00 63.53 94 ALA A C 1
ATOM 721 O O . ALA A 1 94 ? -10.522 6.335 24.952 1.00 63.53 94 ALA A O 1
#

Foldseek 3Di:
DDDPPPPFDWDAQPLAPDVVRDHTDRLPDALVVLLVLLVVLQVVLVVLVVVVVPDDPVPDDPVCVVVSVSSSVSSNSSSVVSNVSSVVRVVVVD

Mean predicted aligned error: 6.5 Å

Secondary structure (DSSP, 8-state):
---------EEE-TT--SSS---EEETTS-HHHHHHHHHHHHHHHHHHHHHHHH--TTTS-TTHHHHHHHHHHHHHHHHHHHHHHHHHHHHH--

Solvent-accessible surface area (backbone atoms only — not comparable to full-atom values): 5382 Å² total; per-residue (Å²): 140,81,76,80,73,77,72,78,46,68,44,64,44,87,65,45,86,52,86,79,54,86,53,64,44,65,52,75,52,53,39,65,61,30,39,54,54,15,49,52,28,41,51,52,30,50,55,50,50,52,50,58,72,68,52,58,71,90,78,51,64,76,80,51,51,64,59,53,51,52,52,37,51,42,28,44,45,47,16,51,55,28,44,50,43,19,51,59,36,51,63,73,75,110